Protein AF-S6UNW9-F1 (afdb_monomer)

Sequence (80 aa):
DLLLAVLSRDHGAELAGAVSEELVVERIREGGERQRIPLQNRLGSSHPKLTQAVLLMEANIEEPLTTDEIAQHVCVSRRQ

Secondary structure (DSSP, 8-state):
-HHHHHHHHHH-HHHHHHHHHHTT-S----TTSPP---HHHHH-TT-HHHHHHHHHHHHTSSSPPPHHHHHHHTT--TT-

Nearest PDB structures (foldseek):
  2ao9-assembly1_E  TM=5.300E-01  e=2.610E+00  Bacillus cereus ATCC 14579

Radius of gyration: 18.93 Å; Cα contacts (8 Å, |Δi|>4): 50; chains: 1; bounding box: 34×28×50 Å

Mean predicted aligned error: 8.23 Å

Foldseek 3Di:
DVVLVVCCVPPNNVVSVVVCVVVVPPDDDDPPDDDDDQVLVVVPPPCVLVSQLSVQQVVQVPPGDDLVVSCVVSVHDSVD

Structure (mmCIF, N/CA/C/O backbone):
data_AF-S6UNW9-F1
#
_entry.id   AF-S6UNW9-F1
#
loop_
_atom_site.group_PDB
_atom_site.id
_atom_site.type_symbol
_atom_site.label_atom_id
_atom_site.label_alt_id
_atom_site.label_comp_id
_atom_site.label_asym_id
_atom_site.label_entity_id
_atom_site.label_seq_id
_atom_site.pdbx_PDB_ins_code
_atom_site.Cartn_x
_atom_site.Cartn_y
_atom_site.Cartn_z
_atom_site.occupancy
_atom_site.B_iso_or_equiv
_atom_site.auth_seq_id
_atom_site.auth_comp_id
_atom_site.auth_asym_id
_atom_site.auth_atom_id
_atom_site.pdbx_PDB_model_num
ATOM 1 N N . ASP A 1 1 ? 8.649 -4.082 -11.000 1.00 83.25 1 ASP A N 1
ATOM 2 C CA . ASP A 1 1 ? 7.238 -3.668 -10.998 1.00 83.25 1 ASP A CA 1
ATOM 3 C C . ASP A 1 1 ? 6.602 -4.211 -12.274 1.00 83.25 1 ASP A C 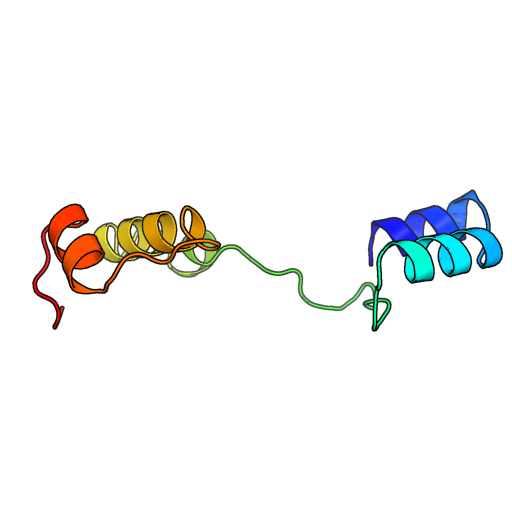1
ATOM 5 O O . ASP A 1 1 ? 7.310 -4.258 -13.273 1.00 83.25 1 ASP A O 1
ATOM 9 N N . LEU A 1 2 ? 5.347 -4.682 -12.256 1.00 87.50 2 LEU A N 1
ATOM 10 C CA . LEU A 1 2 ? 4.740 -5.309 -13.442 1.00 87.50 2 LEU A CA 1
ATOM 11 C C . LEU A 1 2 ? 4.636 -4.326 -14.613 1.00 87.50 2 LEU A C 1
ATOM 13 O O . LEU A 1 2 ? 4.966 -4.700 -15.734 1.00 87.50 2 LEU A O 1
ATOM 17 N N . LEU A 1 3 ? 4.220 -3.084 -14.349 1.00 90.06 3 LEU A N 1
ATOM 18 C CA . LEU A 1 3 ? 4.075 -2.059 -15.378 1.00 90.06 3 LEU A CA 1
ATOM 19 C C . LEU A 1 3 ? 5.425 -1.796 -16.041 1.00 90.06 3 LEU A C 1
ATOM 21 O O . LEU A 1 3 ? 5.550 -1.939 -17.252 1.00 90.06 3 LEU A O 1
ATOM 25 N N . LEU A 1 4 ? 6.450 -1.489 -15.241 1.00 90.81 4 LEU A N 1
ATOM 26 C CA . LEU A 1 4 ? 7.789 -1.183 -15.753 1.00 90.81 4 LEU A CA 1
ATOM 27 C C . LEU A 1 4 ? 8.444 -2.392 -16.440 1.00 90.81 4 LEU A C 1
ATOM 29 O O . LEU A 1 4 ? 9.169 -2.221 -17.415 1.00 90.81 4 LEU A O 1
ATOM 33 N N . ALA A 1 5 ? 8.170 -3.617 -15.978 1.00 89.06 5 ALA A N 1
ATOM 34 C CA . ALA A 1 5 ? 8.669 -4.836 -16.614 1.00 89.06 5 ALA A CA 1
ATOM 35 C C . ALA A 1 5 ? 8.029 -5.071 -17.991 1.00 89.06 5 ALA A C 1
ATOM 37 O O . ALA A 1 5 ? 8.731 -5.413 -18.942 1.00 89.06 5 ALA A O 1
ATOM 38 N N . VAL A 1 6 ? 6.714 -4.863 -18.114 1.00 92.06 6 VAL A N 1
ATOM 39 C CA . VAL A 1 6 ? 6.003 -4.938 -19.399 1.00 92.06 6 VAL A CA 1
ATOM 40 C C . VAL A 1 6 ? 6.461 -3.817 -20.329 1.00 92.06 6 VAL A C 1
ATOM 42 O O . VAL A 1 6 ? 6.761 -4.078 -21.489 1.00 92.06 6 VAL A O 1
ATOM 45 N N . LEU A 1 7 ? 6.597 -2.593 -19.814 1.00 93.06 7 LEU A N 1
ATOM 46 C CA . LEU A 1 7 ? 7.050 -1.446 -20.596 1.00 93.06 7 LEU A CA 1
ATOM 47 C C . LEU A 1 7 ? 8.468 -1.659 -21.136 1.00 93.06 7 LEU A C 1
ATOM 49 O O . LEU A 1 7 ? 8.708 -1.442 -22.316 1.00 93.06 7 LEU A O 1
ATOM 53 N N . SER A 1 8 ? 9.378 -2.158 -20.298 1.00 91.56 8 SER A N 1
ATOM 54 C CA . SER A 1 8 ? 10.751 -2.474 -20.698 1.00 91.56 8 SER A CA 1
ATOM 55 C C . SER A 1 8 ? 10.804 -3.578 -21.759 1.00 91.56 8 SER A C 1
ATOM 57 O O . SER A 1 8 ? 11.560 -3.474 -22.723 1.00 91.56 8 SER A O 1
ATOM 59 N N . ARG A 1 9 ? 9.957 -4.611 -21.631 1.00 92.12 9 ARG A N 1
ATOM 60 C CA . ARG A 1 9 ? 9.863 -5.702 -22.612 1.00 92.12 9 ARG A CA 1
ATOM 61 C C . ARG A 1 9 ? 9.319 -5.231 -23.962 1.00 92.12 9 ARG A C 1
ATOM 63 O O . ARG A 1 9 ? 9.846 -5.636 -24.992 1.00 92.12 9 ARG A O 1
ATOM 70 N N . ASP A 1 10 ? 8.270 -4.414 -23.947 1.00 96.06 10 ASP A N 1
ATOM 71 C CA . ASP A 1 10 ? 7.508 -4.080 -25.153 1.00 96.06 10 ASP A CA 1
ATOM 72 C C . ASP A 1 10 ? 8.016 -2.790 -25.837 1.00 96.06 10 ASP A C 1
ATOM 74 O O . ASP A 1 10 ? 7.845 -2.634 -27.042 1.00 96.06 10 ASP A O 1
ATOM 78 N N . HIS A 1 11 ? 8.668 -1.885 -25.093 1.00 94.62 11 HIS A N 1
ATOM 79 C CA . HIS A 1 11 ? 9.104 -0.558 -25.567 1.00 94.62 11 HIS A CA 1
ATOM 80 C C . HIS A 1 11 ? 10.559 -0.200 -25.205 1.00 94.62 11 HIS A C 1
ATOM 82 O O . HIS A 1 11 ? 11.020 0.895 -25.525 1.00 94.62 11 HIS A O 1
ATOM 88 N N . GLY A 1 12 ? 11.304 -1.106 -24.567 1.00 91.88 12 GLY A N 1
ATOM 89 C CA . GLY A 1 12 ? 12.709 -0.905 -24.214 1.00 91.88 12 GLY A CA 1
ATOM 90 C C . GLY A 1 12 ? 12.938 -0.212 -22.867 1.00 91.88 12 GLY A C 1
ATOM 91 O O . GLY A 1 12 ? 12.055 0.414 -22.276 1.00 91.88 12 GLY A O 1
ATOM 92 N N . ALA A 1 13 ? 14.169 -0.339 -22.366 1.00 90.00 13 ALA A N 1
ATOM 93 C CA . ALA A 1 13 ? 14.543 0.111 -21.026 1.00 90.00 13 ALA A CA 1
ATOM 94 C C . ALA A 1 13 ? 14.528 1.640 -20.853 1.00 90.00 13 ALA A C 1
ATOM 96 O O . ALA A 1 13 ? 14.290 2.116 -19.747 1.00 90.00 13 ALA A O 1
ATOM 97 N N . GLU A 1 14 ? 14.752 2.403 -21.926 1.00 93.56 14 GLU A N 1
ATOM 98 C CA . GLU A 1 14 ? 14.786 3.872 -21.891 1.00 93.56 14 GLU A CA 1
ATOM 99 C C . GLU A 1 14 ? 13.422 4.459 -21.503 1.00 93.56 14 GLU A C 1
ATOM 101 O O . GLU A 1 14 ? 13.330 5.245 -20.560 1.00 93.56 14 GLU A O 1
ATOM 106 N N . LEU A 1 15 ? 12.342 3.999 -22.149 1.00 92.19 15 LEU A N 1
ATOM 107 C CA . LEU A 1 15 ? 10.988 4.449 -21.825 1.00 92.19 15 LEU A CA 1
ATOM 108 C C . LEU A 1 15 ? 10.581 4.031 -20.405 1.00 92.19 15 LEU A C 1
ATOM 110 O O . LEU A 1 15 ? 9.949 4.802 -19.687 1.00 92.19 15 LEU A O 1
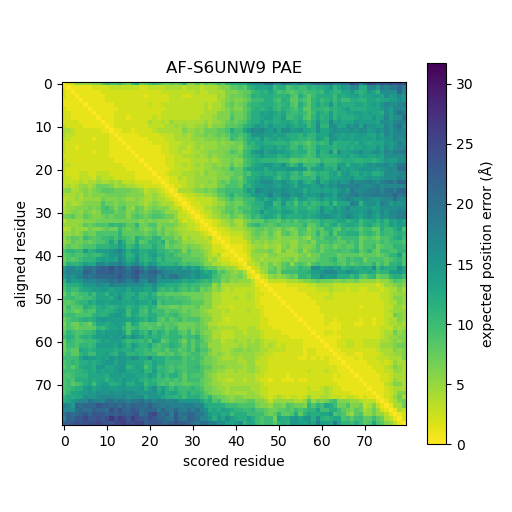ATOM 114 N N . ALA A 1 16 ? 10.959 2.822 -19.979 1.00 91.44 16 ALA A N 1
ATOM 115 C CA . ALA A 1 16 ? 10.699 2.353 -18.618 1.00 91.44 16 ALA A CA 1
ATOM 116 C C . ALA A 1 16 ? 11.433 3.191 -17.564 1.00 91.44 16 ALA A C 1
ATOM 118 O O . ALA A 1 16 ? 10.862 3.455 -16.507 1.00 91.44 16 ALA A O 1
ATOM 119 N N . GLY A 1 17 ? 12.654 3.644 -17.867 1.00 91.06 17 GLY A N 1
ATOM 120 C CA . GLY A 1 17 ? 13.413 4.574 -17.034 1.00 91.06 17 GLY A CA 1
ATOM 121 C C . GLY A 1 17 ? 12.685 5.906 -16.863 1.00 91.06 17 GLY A C 1
ATOM 122 O O . GLY A 1 17 ? 12.348 6.265 -15.738 1.00 91.06 17 GLY A O 1
ATOM 123 N N . ALA A 1 18 ? 12.335 6.570 -17.968 1.00 93.12 18 ALA A N 1
ATOM 124 C CA . ALA A 1 18 ? 11.632 7.856 -17.933 1.00 93.12 18 ALA A CA 1
ATOM 125 C C . ALA A 1 18 ? 10.295 7.782 -17.170 1.00 93.12 18 ALA A C 1
ATOM 127 O O . ALA A 1 18 ? 9.996 8.620 -16.325 1.00 93.12 18 ALA A O 1
ATOM 128 N N . VAL A 1 19 ? 9.504 6.729 -17.403 1.00 92.50 19 VAL A N 1
ATOM 129 C CA . VAL A 1 19 ? 8.239 6.522 -16.679 1.00 92.50 19 VAL A CA 1
ATOM 130 C C . VAL A 1 19 ? 8.470 6.254 -15.189 1.00 92.50 19 VAL A C 1
ATOM 132 O O . VAL A 1 19 ? 7.662 6.671 -14.364 1.00 92.50 19 VAL A O 1
ATOM 135 N N . SER A 1 20 ? 9.559 5.576 -14.812 1.00 91.25 20 SER A N 1
ATOM 136 C CA . SER A 1 20 ? 9.876 5.348 -13.397 1.00 91.25 20 SER A CA 1
ATOM 137 C C . SER A 1 20 ? 10.229 6.637 -12.648 1.00 91.25 20 SER A C 1
ATOM 139 O O . SER A 1 20 ? 9.859 6.767 -11.481 1.00 91.25 20 SER A O 1
ATOM 141 N N . GLU A 1 21 ? 10.872 7.593 -13.326 1.00 91.44 21 GLU A N 1
ATOM 142 C CA . GLU A 1 21 ? 11.201 8.912 -12.777 1.00 91.44 21 GLU A CA 1
ATOM 143 C C . GLU A 1 21 ? 9.938 9.755 -12.558 1.00 91.44 21 GLU A C 1
ATOM 145 O O . GLU A 1 21 ? 9.727 10.259 -11.456 1.00 91.44 21 GLU A O 1
ATOM 150 N N . GLU A 1 22 ? 9.050 9.822 -13.555 1.00 93.19 22 GLU A N 1
ATOM 151 C CA . GLU A 1 22 ? 7.764 10.538 -13.461 1.00 93.19 22 GLU A CA 1
ATOM 152 C C . GLU A 1 22 ? 6.849 9.974 -12.361 1.00 93.19 22 GLU A C 1
ATOM 154 O O . GLU A 1 22 ? 6.109 10.705 -11.703 1.00 93.19 22 GLU A O 1
ATOM 159 N N . LEU A 1 23 ? 6.908 8.661 -12.129 1.00 91.06 23 LEU A N 1
ATOM 160 C CA . LEU A 1 23 ? 6.143 7.986 -11.078 1.00 91.06 23 LEU A CA 1
ATOM 161 C C . LEU A 1 23 ? 6.839 8.001 -9.706 1.00 91.06 23 LEU A C 1
ATOM 163 O O . LEU A 1 23 ? 6.305 7.418 -8.761 1.00 91.06 23 LEU A O 1
ATOM 167 N N . VAL A 1 24 ? 8.016 8.632 -9.588 1.00 91.44 24 VAL A N 1
ATOM 168 C CA . VAL A 1 24 ? 8.828 8.701 -8.357 1.00 91.44 24 VAL A CA 1
ATOM 169 C C . VAL A 1 24 ? 9.055 7.305 -7.754 1.00 91.44 24 VAL A C 1
ATOM 171 O O . VAL A 1 24 ? 8.958 7.069 -6.548 1.00 91.44 24 VAL A O 1
ATOM 174 N N . VAL A 1 25 ? 9.321 6.323 -8.618 1.00 85.44 25 VAL A N 1
ATOM 175 C CA . VAL A 1 25 ? 9.536 4.936 -8.203 1.00 85.44 25 VAL A CA 1
ATOM 176 C C . VAL A 1 25 ? 10.972 4.783 -7.708 1.00 85.44 25 VAL A C 1
ATOM 178 O O . VAL A 1 25 ? 11.892 4.598 -8.496 1.00 85.44 25 VAL A O 1
ATOM 181 N N . GLU A 1 26 ? 11.164 4.788 -6.387 1.00 80.31 26 GLU A N 1
ATOM 182 C CA . GLU A 1 26 ? 12.494 4.648 -5.763 1.00 80.31 26 GLU A CA 1
ATOM 183 C C . GLU A 1 26 ? 13.203 3.325 -6.106 1.00 80.31 26 GLU A C 1
ATOM 185 O O . GLU A 1 26 ? 14.432 3.255 -6.135 1.00 80.31 26 GLU A O 1
ATOM 190 N N . ARG A 1 27 ? 12.441 2.247 -6.346 1.00 82.94 27 ARG A N 1
ATOM 191 C CA . ARG A 1 27 ? 12.992 0.928 -6.683 1.00 82.94 27 ARG A CA 1
ATOM 192 C C . ARG A 1 27 ? 12.075 0.134 -7.602 1.00 82.94 27 ARG A C 1
ATOM 194 O O . ARG A 1 27 ? 10.916 -0.139 -7.281 1.00 82.94 27 ARG A O 1
ATOM 201 N N . ILE A 1 28 ? 12.635 -0.365 -8.702 1.00 76.81 28 ILE A N 1
ATOM 202 C CA . ILE A 1 28 ? 11.954 -1.335 -9.561 1.00 76.81 28 ILE A CA 1
ATOM 203 C C . ILE A 1 28 ? 11.938 -2.694 -8.852 1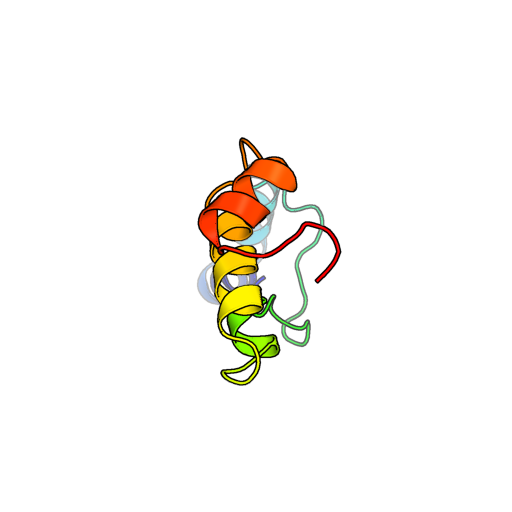.00 76.81 28 ILE A C 1
ATOM 205 O O . ILE A 1 28 ? 12.967 -3.342 -8.698 1.00 76.81 28 ILE A O 1
ATOM 209 N N . ARG A 1 29 ? 10.749 -3.135 -8.428 1.00 81.69 29 ARG A N 1
ATOM 210 C CA . ARG A 1 29 ? 10.553 -4.455 -7.795 1.00 81.69 29 ARG A CA 1
ATOM 211 C C . ARG A 1 29 ? 10.916 -5.613 -8.733 1.00 81.69 29 ARG A C 1
ATOM 213 O O . ARG A 1 29 ? 10.480 -5.605 -9.887 1.00 81.69 29 ARG A O 1
ATOM 220 N N . GLU A 1 30 ? 11.614 -6.631 -8.248 1.00 82.19 30 GLU A N 1
ATOM 221 C CA . GLU A 1 30 ? 11.866 -7.853 -9.021 1.00 82.19 30 GLU A CA 1
ATOM 222 C C . GLU A 1 30 ? 10.600 -8.717 -9.149 1.00 82.19 30 GLU A C 1
ATOM 224 O O . GLU A 1 30 ? 9.697 -8.660 -8.314 1.00 82.19 30 GLU A O 1
ATOM 229 N N . GLY A 1 31 ? 10.519 -9.546 -10.197 1.00 79.94 31 GLY A N 1
ATOM 230 C CA . GLY A 1 31 ? 9.333 -10.374 -10.471 1.00 79.94 31 GLY A CA 1
ATOM 231 C C . GLY A 1 31 ? 9.024 -11.428 -9.398 1.00 79.94 31 GLY A C 1
ATOM 232 O O . GLY A 1 31 ? 7.885 -11.877 -9.300 1.00 79.94 31 GLY A O 1
ATOM 233 N N . GLY A 1 32 ? 10.016 -11.804 -8.584 1.00 82.25 32 GLY A N 1
ATOM 234 C CA . GLY A 1 32 ? 9.855 -12.737 -7.464 1.00 82.25 32 GLY A CA 1
ATOM 235 C C . GLY A 1 32 ? 9.415 -12.080 -6.154 1.00 82.25 32 GLY A C 1
ATOM 236 O O . GLY A 1 32 ? 9.148 -12.783 -5.177 1.00 82.25 32 GLY A O 1
ATOM 237 N N . GLU A 1 33 ? 9.342 -10.750 -6.098 1.00 84.75 33 GLU A N 1
ATOM 238 C CA . GLU A 1 33 ? 8.915 -10.070 -4.883 1.00 84.75 33 GLU A CA 1
ATOM 239 C C . GLU A 1 33 ? 7.442 -10.337 -4.586 1.00 84.75 33 GLU A C 1
ATOM 241 O O . GLU A 1 33 ? 6.574 -10.287 -5.462 1.00 84.75 33 GLU A O 1
ATOM 246 N N . ARG A 1 34 ? 7.146 -10.603 -3.310 1.00 80.75 34 ARG A N 1
ATOM 247 C CA . ARG A 1 34 ? 5.772 -10.848 -2.876 1.00 80.75 34 ARG A CA 1
ATOM 248 C C . ARG A 1 34 ? 4.919 -9.618 -3.151 1.00 80.75 34 ARG A C 1
ATOM 250 O O . ARG A 1 34 ? 5.198 -8.526 -2.660 1.00 80.75 34 ARG A O 1
ATOM 257 N N . GLN A 1 35 ? 3.823 -9.830 -3.868 1.00 83.31 35 GLN A N 1
ATOM 258 C CA . GLN A 1 35 ? 2.796 -8.810 -3.999 1.00 83.31 35 GLN A CA 1
ATOM 259 C C . GLN A 1 35 ? 2.124 -8.562 -2.650 1.00 83.31 35 GLN A C 1
ATOM 261 O O . GLN A 1 35 ? 1.957 -9.475 -1.834 1.00 83.31 35 GLN A O 1
ATOM 266 N N . ARG A 1 36 ? 1.718 -7.313 -2.417 1.00 81.38 36 ARG A N 1
ATOM 267 C CA . ARG A 1 36 ? 0.936 -6.957 -1.235 1.00 81.38 36 ARG A CA 1
ATOM 268 C C . ARG A 1 36 ? -0.417 -7.658 -1.330 1.00 81.38 36 ARG A C 1
ATOM 270 O O . ARG A 1 36 ? -1.250 -7.305 -2.153 1.00 81.38 36 ARG A O 1
ATOM 277 N N . ILE A 1 37 ? -0.626 -8.650 -0.473 1.00 82.00 37 ILE A N 1
ATOM 278 C CA . ILE A 1 37 ? -1.921 -9.315 -0.337 1.00 82.00 37 ILE A CA 1
ATOM 279 C C . ILE A 1 37 ? -2.771 -8.484 0.638 1.00 82.00 37 ILE A C 1
ATOM 281 O O . ILE A 1 37 ? -2.289 -8.235 1.759 1.00 82.00 37 ILE A O 1
ATOM 285 N N . PRO A 1 38 ? -3.998 -8.072 0.254 1.00 79.38 38 PRO A N 1
ATOM 286 C CA . PRO A 1 38 ? -4.936 -7.404 1.155 1.00 79.38 38 PRO A CA 1
ATOM 287 C C . PRO A 1 38 ? -5.044 -8.153 2.482 1.00 79.38 38 PRO A C 1
ATOM 289 O O . PRO A 1 38 ? -5.046 -9.389 2.501 1.00 79.38 38 PRO A O 1
ATOM 292 N N . LEU A 1 39 ? -5.080 -7.428 3.601 1.00 77.62 39 LEU A N 1
ATOM 293 C CA . LEU A 1 39 ? -5.059 -8.063 4.925 1.00 77.62 39 LEU A CA 1
ATOM 294 C C . LEU A 1 39 ? -6.273 -8.979 5.125 1.00 77.62 39 LEU A C 1
ATOM 296 O O . LEU A 1 39 ? -6.122 -10.076 5.661 1.00 77.62 39 LEU A O 1
ATOM 300 N N . GLN A 1 40 ? -7.433 -8.595 4.590 1.00 74.81 40 GLN A N 1
ATOM 301 C CA . GLN A 1 40 ? -8.645 -9.420 4.571 1.00 74.81 40 GLN A CA 1
ATOM 302 C C . GLN A 1 40 ? -8.423 -10.832 3.995 1.00 74.81 40 GLN A C 1
ATOM 304 O O . GLN A 1 40 ? -8.894 -11.817 4.561 1.00 74.81 40 GLN A O 1
ATOM 309 N N . ASN A 1 41 ? -7.625 -10.962 2.928 1.00 78.31 41 ASN A N 1
ATOM 310 C CA . ASN A 1 41 ? -7.355 -12.250 2.285 1.00 78.31 41 ASN A CA 1
ATOM 311 C C . ASN A 1 41 ? -6.411 -13.119 3.132 1.00 78.31 41 ASN A C 1
ATOM 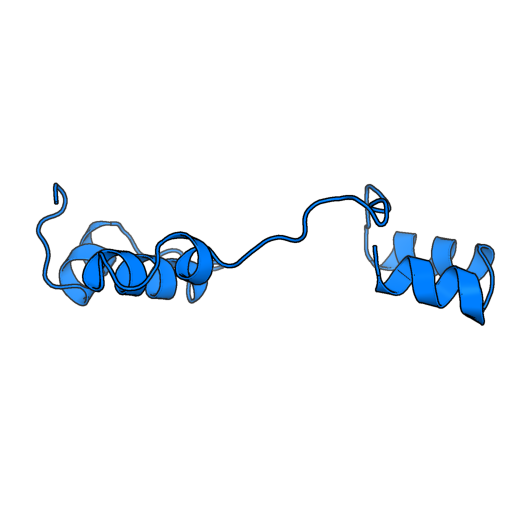313 O O . ASN A 1 41 ? -6.364 -14.332 2.949 1.00 78.31 41 ASN A O 1
ATOM 317 N N . ARG A 1 42 ? -5.646 -12.506 4.047 1.00 79.50 42 ARG A N 1
ATOM 318 C CA . ARG A 1 42 ? -4.740 -13.201 4.973 1.00 79.50 42 ARG A CA 1
ATOM 319 C C . ARG A 1 42 ? -5.428 -13.631 6.267 1.00 79.50 42 ARG A C 1
ATOM 321 O O . ARG A 1 42 ? -5.041 -14.647 6.832 1.00 79.50 42 ARG A O 1
ATOM 328 N N . LEU A 1 43 ? -6.412 -12.866 6.739 1.00 77.12 43 LEU A N 1
ATOM 329 C CA . LEU A 1 43 ? -7.117 -13.128 7.999 1.00 77.12 43 LEU A CA 1
ATOM 330 C C . LEU A 1 43 ? -8.171 -14.240 7.887 1.00 77.12 43 LEU A C 1
ATOM 332 O O . LEU A 1 43 ? -8.473 -14.899 8.883 1.00 77.12 43 LEU A O 1
ATOM 336 N N . GLY A 1 44 ? -8.692 -14.484 6.681 1.00 67.88 44 GLY A N 1
ATOM 337 C CA . GLY A 1 44 ? -9.692 -15.523 6.430 1.00 67.88 44 GLY A CA 1
ATOM 338 C C . GLY A 1 44 ? -11.059 -15.228 7.066 1.00 67.88 44 GLY A C 1
ATOM 339 O O . GLY A 1 44 ? -11.286 -14.185 7.678 1.00 67.88 44 GLY A O 1
ATOM 340 N N . SER A 1 45 ? -12.004 -16.160 6.919 1.00 70.12 45 SER A N 1
ATOM 341 C CA . SER A 1 45 ? -13.388 -16.011 7.403 1.00 70.12 45 SER A CA 1
ATOM 342 C C . 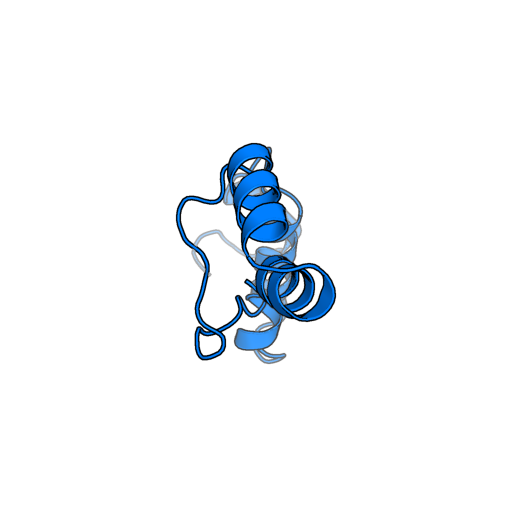SER A 1 45 ? -13.562 -16.245 8.910 1.00 70.12 45 SER A C 1
ATOM 344 O O . SER A 1 45 ? -14.664 -16.093 9.430 1.00 70.12 45 SER A O 1
ATOM 346 N N . SER A 1 46 ? -12.498 -16.626 9.620 1.00 77.88 46 SER A N 1
ATOM 347 C CA . SER A 1 46 ? -12.558 -17.054 11.024 1.00 77.88 46 SER A CA 1
ATOM 348 C C . SER A 1 46 ? -12.802 -15.908 12.012 1.00 77.88 46 SER A C 1
ATOM 350 O O . SER A 1 46 ? -13.246 -16.155 13.128 1.00 77.88 46 SER A O 1
ATOM 352 N N . HIS A 1 47 ? -12.534 -14.659 11.615 1.00 81.00 47 HIS A N 1
ATOM 353 C CA . HIS A 1 47 ? -12.673 -13.480 12.477 1.00 81.00 47 HIS A CA 1
ATOM 354 C C . HIS A 1 47 ? -13.438 -12.356 11.756 1.00 81.00 47 HIS A C 1
ATOM 356 O O . HIS A 1 47 ? -12.840 -11.351 11.373 1.00 81.00 47 HIS A O 1
ATOM 362 N N . PRO A 1 48 ? -14.766 -12.486 11.569 1.00 84.94 48 PRO A N 1
ATOM 363 C CA . PRO A 1 48 ? -15.552 -11.563 10.744 1.00 84.94 48 PRO A CA 1
ATOM 364 C C . PRO A 1 48 ? -15.463 -10.101 11.207 1.00 84.94 48 PRO A C 1
ATOM 366 O O . PRO A 1 48 ? -15.350 -9.202 10.378 1.00 84.94 48 PRO A O 1
ATOM 369 N N . LYS A 1 49 ? -15.427 -9.855 12.523 1.00 88.12 49 LYS A N 1
ATOM 370 C CA . LYS A 1 49 ? -15.286 -8.498 13.077 1.00 88.12 49 LYS A CA 1
ATOM 371 C C . LYS A 1 49 ? -13.909 -7.886 12.818 1.00 88.12 49 LYS A C 1
ATOM 373 O O . LYS A 1 49 ? -13.813 -6.700 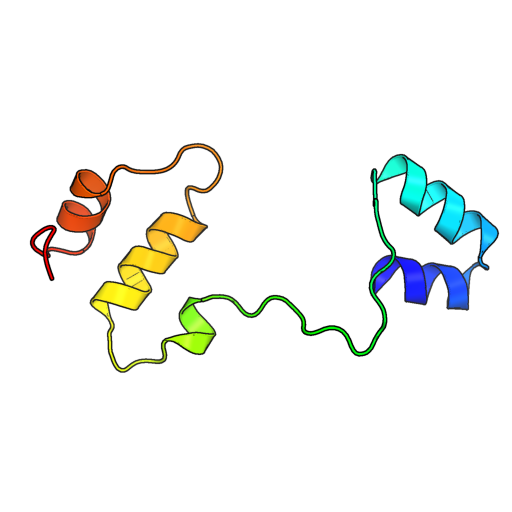12.528 1.00 88.12 49 LYS A O 1
ATOM 378 N N . LEU A 1 50 ? -12.850 -8.694 12.875 1.00 86.38 50 LEU A N 1
ATOM 379 C CA . LEU A 1 50 ? -11.495 -8.236 12.569 1.00 86.38 50 LEU A CA 1
ATOM 380 C C . LEU A 1 50 ? -11.355 -7.918 11.076 1.00 86.38 50 LEU A C 1
ATOM 382 O O . LEU A 1 50 ? -10.795 -6.887 10.720 1.00 86.38 50 LEU A O 1
ATOM 386 N N . THR A 1 51 ? -11.923 -8.757 10.208 1.00 88.25 51 THR A N 1
ATOM 387 C CA . THR A 1 51 ? -11.981 -8.494 8.764 1.00 88.25 51 THR A CA 1
ATOM 388 C C . THR A 1 51 ? -12.717 -7.189 8.467 1.00 88.25 51 THR A C 1
ATOM 390 O O . THR A 1 51 ? -12.238 -6.377 7.682 1.00 88.25 51 THR A O 1
ATOM 393 N N . GLN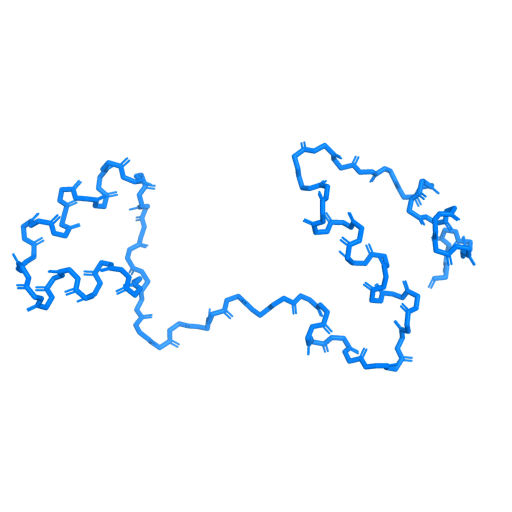 A 1 52 ? -13.844 -6.943 9.137 1.00 89.00 52 GLN A N 1
ATOM 394 C CA . GLN A 1 52 ? -14.604 -5.706 8.979 1.00 89.00 52 GLN A CA 1
ATOM 395 C C . GLN A 1 52 ? -13.846 -4.474 9.505 1.00 89.00 52 GLN A C 1
ATOM 397 O O . GLN A 1 52 ? -13.885 -3.421 8.872 1.00 89.00 52 GLN A O 1
ATOM 402 N N . ALA A 1 53 ? -13.102 -4.601 10.607 1.00 91.00 53 ALA A N 1
ATOM 403 C CA . ALA A 1 53 ? -12.249 -3.527 11.114 1.00 91.00 53 ALA A CA 1
ATOM 404 C C . ALA A 1 53 ? -11.120 -3.188 10.127 1.00 91.00 53 ALA A C 1
ATOM 406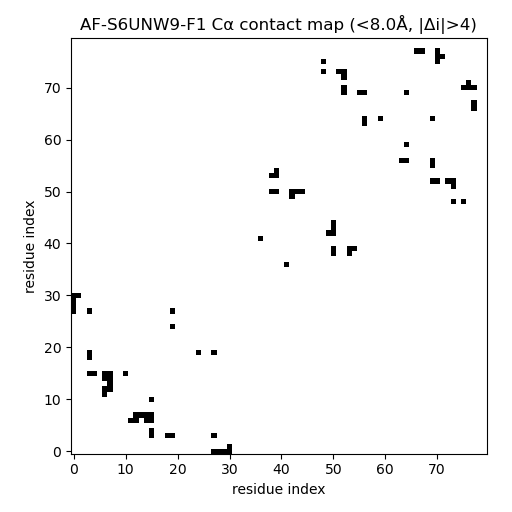 O O . ALA A 1 53 ? -10.878 -2.018 9.845 1.00 91.00 53 ALA A O 1
ATOM 407 N N . VAL A 1 54 ? -10.471 -4.203 9.549 1.00 89.88 54 VAL A N 1
ATOM 408 C CA . VAL A 1 54 ? -9.434 -4.019 8.522 1.00 89.88 54 VAL A CA 1
ATOM 409 C C . VAL A 1 54 ? -9.995 -3.357 7.270 1.00 89.88 54 VAL A C 1
ATOM 411 O O . VAL A 1 54 ? -9.353 -2.465 6.730 1.00 89.88 54 VAL A O 1
ATOM 414 N N . LEU A 1 55 ? -11.195 -3.742 6.834 1.00 90.00 55 LEU A N 1
ATOM 415 C CA . LEU A 1 55 ? -11.872 -3.099 5.708 1.00 90.00 55 LEU A CA 1
ATOM 416 C C . LEU A 1 55 ? -12.110 -1.605 5.956 1.00 90.00 55 LEU A C 1
ATOM 418 O O . LEU A 1 55 ? -11.864 -0.793 5.068 1.00 90.00 55 LEU A O 1
ATOM 422 N N . LEU A 1 56 ? -12.539 -1.233 7.165 1.00 92.94 56 LEU A N 1
ATOM 423 C CA . LEU A 1 56 ? -12.699 0.172 7.547 1.00 92.94 56 LEU A CA 1
ATOM 424 C C . LEU A 1 56 ? -11.360 0.917 7.537 1.00 92.94 56 LEU A C 1
ATOM 426 O O . LEU A 1 56 ? -11.301 2.041 7.052 1.00 92.94 56 LEU A O 1
ATOM 430 N N . MET A 1 57 ? -10.284 0.294 8.018 1.00 92.69 57 MET A N 1
ATOM 431 C CA . MET A 1 57 ? -8.944 0.889 7.966 1.00 92.69 57 MET A CA 1
ATOM 432 C C . MET A 1 57 ? -8.453 1.065 6.521 1.00 92.69 57 MET A C 1
ATOM 434 O O . MET A 1 57 ? -7.948 2.127 6.174 1.00 92.69 57 MET A O 1
ATOM 438 N N . GLU A 1 58 ? -8.616 0.051 5.664 1.00 90.50 58 GLU A N 1
ATOM 439 C CA . GLU A 1 58 ? -8.197 0.101 4.255 1.00 90.50 58 GLU A CA 1
ATOM 440 C C . GLU A 1 58 ? -9.013 1.124 3.441 1.00 90.50 58 GLU A C 1
ATOM 442 O O . GLU A 1 58 ? -8.480 1.711 2.502 1.00 90.50 58 GLU A O 1
ATOM 447 N N . ALA A 1 59 ? -10.270 1.384 3.816 1.00 92.69 59 ALA A N 1
ATOM 448 C CA . ALA A 1 59 ? -11.114 2.396 3.178 1.00 92.69 59 ALA A CA 1
ATOM 449 C C . ALA A 1 59 ? -10.787 3.844 3.598 1.00 92.69 59 ALA A C 1
ATOM 451 O O . ALA A 1 59 ? -11.158 4.772 2.885 1.00 92.69 59 ALA A O 1
ATOM 452 N N . ASN A 1 60 ? -10.097 4.044 4.728 1.00 94.31 60 ASN A N 1
ATOM 453 C CA . ASN A 1 60 ? -9.831 5.358 5.328 1.00 94.31 60 ASN A CA 1
ATOM 454 C C . ASN A 1 60 ? -8.320 5.599 5.512 1.00 94.31 60 ASN A C 1
ATOM 456 O O . ASN A 1 60 ? -7.867 6.001 6.577 1.00 94.31 60 ASN A O 1
ATOM 460 N N . ILE A 1 61 ? -7.507 5.304 4.493 1.00 92.56 61 ILE A N 1
ATOM 461 C CA . ILE A 1 61 ? -6.039 5.444 4.587 1.00 92.56 61 ILE A CA 1
ATOM 462 C C . ILE A 1 61 ? -5.552 6.900 4.586 1.00 92.56 61 ILE A C 1
ATOM 464 O O . ILE A 1 61 ? -4.501 7.173 5.158 1.00 92.56 61 ILE A O 1
ATOM 468 N N . GLU A 1 62 ? -6.300 7.806 3.954 1.00 95.88 62 GLU A N 1
ATOM 469 C CA . GLU A 1 62 ? -5.959 9.233 3.860 1.00 95.88 62 GLU A CA 1
ATOM 470 C C . GLU A 1 62 ? -6.334 9.980 5.148 1.00 95.88 62 GLU A C 1
ATOM 472 O O . GLU A 1 62 ? -5.555 10.771 5.672 1.00 95.88 62 GLU A O 1
ATOM 477 N N . GLU A 1 63 ? -7.505 9.659 5.706 1.00 95.81 63 GLU A N 1
ATOM 478 C CA . GLU A 1 63 ? -8.019 10.213 6.962 1.00 95.81 63 GLU A CA 1
ATOM 479 C C . GLU A 1 63 ? -8.387 9.067 7.919 1.00 95.81 63 GLU A C 1
ATOM 481 O O . GLU A 1 63 ? -9.538 8.625 7.955 1.00 95.81 63 GLU A O 1
ATOM 486 N N . PRO A 1 64 ? -7.413 8.528 8.677 1.00 95.81 64 PRO A N 1
ATOM 487 C CA . PRO A 1 64 ? -7.636 7.349 9.502 1.00 95.81 64 PRO A CA 1
ATOM 488 C C . PRO A 1 64 ? -8.652 7.576 10.615 1.00 95.81 64 PRO A C 1
ATOM 490 O O . PRO A 1 64 ? -8.517 8.490 11.429 1.00 95.81 64 PRO A O 1
ATOM 493 N N . LEU A 1 65 ? -9.613 6.657 10.711 1.00 95.75 65 LEU A N 1
ATOM 494 C CA . LEU A 1 65 ? -10.506 6.567 11.860 1.00 95.75 65 LEU A CA 1
ATOM 495 C C . LEU A 1 65 ? -9.718 6.214 13.126 1.00 95.75 65 LEU A C 1
ATOM 497 O O . LEU A 1 65 ? -8.793 5.394 13.122 1.00 95.75 65 LEU A O 1
ATOM 501 N N . THR A 1 66 ? -10.143 6.781 14.245 1.00 95.25 66 THR A N 1
ATOM 502 C CA . THR A 1 66 ? -9.652 6.411 15.567 1.00 95.25 66 THR A CA 1
ATOM 503 C C . THR A 1 66 ? -10.073 4.987 15.927 1.00 9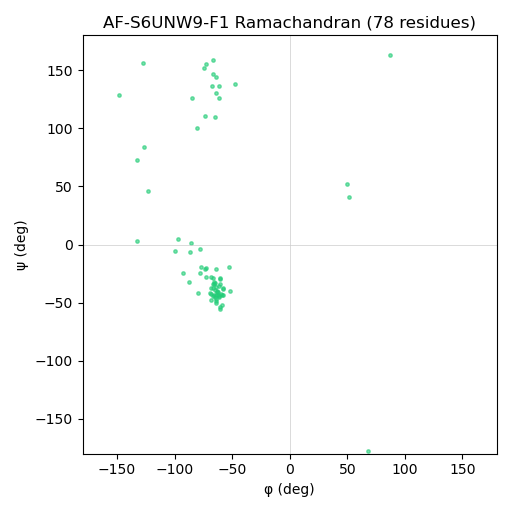5.25 66 THR A C 1
ATOM 505 O O . THR A 1 66 ? -11.054 4.427 15.430 1.00 95.25 66 THR A O 1
ATOM 508 N N . THR A 1 67 ? -9.356 4.382 16.874 1.00 91.25 67 THR A N 1
ATOM 509 C CA . THR A 1 67 ? -9.703 3.045 17.377 1.00 91.25 67 THR A CA 1
ATOM 510 C C . THR A 1 67 ? -11.098 3.001 18.009 1.00 91.25 67 THR A C 1
ATOM 512 O O . THR A 1 67 ? -11.740 1.956 17.971 1.00 91.25 67 THR A O 1
ATOM 515 N N . ASP A 1 68 ? -11.581 4.112 18.578 1.00 92.62 68 ASP A N 1
ATOM 516 C CA . ASP A 1 68 ? -12.952 4.215 19.090 1.00 92.62 68 ASP A CA 1
ATOM 517 C C . ASP A 1 68 ? -13.991 4.094 17.992 1.00 92.62 68 ASP A C 1
ATOM 519 O O . ASP A 1 68 ? -14.925 3.308 18.121 1.00 92.62 68 ASP A O 1
ATOM 523 N N . GLU A 1 69 ? -13.827 4.872 16.926 1.00 93.62 69 GLU A N 1
ATOM 524 C CA . GLU A 1 69 ? -14.764 4.905 15.806 1.00 93.62 69 GLU A CA 1
ATOM 525 C C . GLU A 1 69 ? -14.833 3.530 15.153 1.00 93.62 69 GLU A C 1
ATOM 527 O O . GLU A 1 69 ? -15.918 2.982 14.963 1.00 93.62 69 GLU A O 1
ATOM 532 N N . ILE A 1 70 ? -13.677 2.903 14.922 1.00 93.12 70 ILE A N 1
ATOM 533 C CA . ILE A 1 70 ? -13.621 1.535 14.405 1.00 93.12 70 ILE A CA 1
ATOM 534 C C . ILE A 1 70 ? -14.353 0.585 15.360 1.00 93.12 70 ILE A C 1
ATOM 536 O O . ILE A 1 70 ? -15.255 -0.125 14.925 1.00 93.12 70 ILE A O 1
ATOM 540 N N . ALA A 1 71 ? -14.036 0.599 16.659 1.00 91.12 71 ALA A N 1
ATOM 541 C CA . ALA A 1 71 ? -14.664 -0.275 17.653 1.00 91.12 71 ALA A CA 1
ATOM 542 C C . ALA A 1 71 ? -16.196 -0.106 17.719 1.00 91.12 71 ALA A C 1
ATOM 544 O O . ALA A 1 71 ? -16.922 -1.101 17.821 1.00 91.12 71 ALA A O 1
ATOM 545 N N . GLN A 1 72 ? -16.690 1.130 17.595 1.00 91.31 72 GLN A N 1
ATOM 546 C CA . GLN A 1 72 ? -18.118 1.436 17.493 1.00 91.31 72 GLN A CA 1
ATOM 547 C C . GLN A 1 72 ? -18.730 0.836 16.220 1.00 91.31 72 GLN A C 1
ATOM 549 O O . GLN A 1 72 ? -19.754 0.152 16.304 1.00 91.31 72 GLN A O 1
ATOM 554 N N . HIS A 1 73 ? -18.081 1.006 15.064 1.00 90.00 73 HIS A N 1
ATOM 555 C CA . HIS A 1 73 ? -18.556 0.482 13.780 1.00 90.00 73 HIS A CA 1
ATOM 556 C C . HIS A 1 73 ? -18.569 -1.054 13.695 1.00 90.00 73 HIS A C 1
ATOM 558 O O . HIS A 1 73 ? -19.445 -1.612 13.036 1.00 90.00 73 HIS A O 1
ATOM 564 N N . VAL A 1 74 ? -17.643 -1.752 14.367 1.00 89.62 74 VAL A N 1
ATOM 565 C CA . VAL A 1 74 ? -17.616 -3.233 14.438 1.00 89.62 74 VAL A CA 1
ATOM 566 C C . VAL A 1 74 ? -18.262 -3.824 15.698 1.00 89.62 74 VAL A C 1
ATOM 568 O O . VAL A 1 74 ? -18.253 -5.045 15.892 1.00 89.62 74 VAL A O 1
ATOM 571 N N . CYS A 1 75 ? -18.870 -2.988 16.545 1.00 83.44 75 CYS A N 1
ATOM 572 C CA . CYS A 1 75 ? -19.545 -3.392 17.782 1.00 83.44 75 CYS A CA 1
ATOM 573 C C . CYS A 1 75 ? -18.671 -4.310 18.662 1.00 83.44 75 CYS A C 1
ATOM 575 O O . CYS A 1 75 ? -19.075 -5.421 19.039 1.00 83.44 75 CYS A O 1
ATOM 577 N N . VAL A 1 76 ? -17.444 -3.873 18.943 1.00 80.62 76 VAL A N 1
ATOM 578 C CA . VAL A 1 76 ? -16.505 -4.517 19.879 1.00 80.62 76 VAL A CA 1
ATOM 579 C C . VAL A 1 76 ? -16.003 -3.502 20.891 1.00 80.62 76 VAL A C 1
ATOM 581 O O . VAL A 1 76 ? -16.014 -2.301 20.643 1.00 80.62 76 VAL A O 1
ATOM 584 N N . SER A 1 77 ? -15.559 -3.975 22.054 1.00 76.38 77 SER A N 1
ATOM 585 C CA . SER A 1 77 ? -14.794 -3.110 22.956 1.00 76.38 77 SER A CA 1
ATOM 586 C C . SER A 1 77 ? -13.378 -2.914 22.407 1.00 76.38 77 SER A C 1
ATOM 588 O O . SER A 1 77 ? -12.848 -3.818 21.769 1.00 76.38 77 SER A O 1
ATOM 590 N N . ARG A 1 78 ? -12.717 -1.787 22.711 1.00 62.25 78 ARG A N 1
ATOM 591 C CA . ARG A 1 78 ? -11.339 -1.499 22.248 1.00 62.25 78 ARG A CA 1
ATOM 592 C C . ARG A 1 78 ? -10.295 -2.589 22.547 1.00 62.25 78 ARG A C 1
ATOM 594 O O . ARG A 1 78 ? -9.205 -2.533 21.993 1.00 62.25 78 ARG A O 1
ATOM 601 N N . ARG A 1 79 ? -10.560 -3.492 23.496 1.00 70.88 79 ARG A N 1
ATOM 602 C CA . ARG A 1 79 ? -9.595 -4.493 23.986 1.00 70.88 79 ARG A CA 1
ATOM 603 C C . ARG A 1 79 ? -9.775 -5.886 23.376 1.00 70.88 79 ARG A C 1
ATOM 605 O O . ARG A 1 79 ? -8.994 -6.769 23.720 1.00 70.88 79 ARG A O 1
ATOM 612 N N . GLN A 1 80 ? -10.816 -6.095 22.571 1.00 55.00 80 GLN A N 1
ATOM 613 C CA . GLN A 1 80 ? -11.105 -7.367 21.899 1.00 55.00 80 GLN A CA 1
ATOM 614 C C . GLN A 1 80 ? -10.617 -7.332 20.458 1.00 55.00 80 GLN A C 1
ATOM 616 O O . GLN A 1 80 ? -10.168 -8.400 19.996 1.00 55.00 80 GLN A O 1
#

Organism: NCBI:txid1194404

Solvent-accessible surface area (backbone atoms only — not comparable to full-atom values): 4964 Å² total; per-residue (Å²): 57,72,68,48,51,51,38,26,73,78,66,34,60,66,58,27,49,56,53,33,60,78,67,67,54,91,68,80,49,59,93,85,57,83,73,88,70,60,66,57,78,72,62,48,85,85,41,61,55,58,40,52,42,50,50,55,49,70,73,24,72,91,67,67,74,52,69,64,57,46,21,62,76,52,74,48,62,89,88,115

pLDDT: mean 86.56, std 8.03, range [55.0, 96.06]